Protein AF-A0A6B3HY18-F1 (afdb_monomer_lite)

Radius of gyration: 17.02 Å; chains: 1; bounding box: 39×36×37 Å

Secondary structure (DSSP, 8-state):
-EEEBTBGGGHHHHHTTSGGGT----EEE-SS--HHHHHHHHHGGG--S-TTS------TT------HHHHHHHHHHHT-S-----EE-S--TTS-B--B-TT--B---BPPPSSGGG---SEE--

pLDDT: mean 94.3, std 2.64, range [79.69, 98.0]

Foldseek 3Di:
DDQAEPPLVVPCVVCPCVVVVVDGDDYDYDPDPLDDVGSVVSCPVVDPDDPPDDDDDDDPPDDDPDPPVVQRVVCVVVVDPDDADKDFDPDCQVFWDFDADPVRHTPDTGGRDPDPVSCPGRIGRD

Sequence (126 aa):
VLATSYLAEVFEPHFGDGSSLGLHIEYVTEQEPLGTGGAIRNVAAKLSSGPDEPVLIFNGDILTGLDIRALVTSHNDSGADVSLHLTRVEDPRAFGLVPTDATGRVTAFLEKPQTPEEIVTDQINA

Structure (mmCIF, N/CA/C/O backbone):
data_AF-A0A6B3HY18-F1
#
_entry.id   AF-A0A6B3HY18-F1
#
loop_
_atom_site.group_PDB
_atom_site.id
_atom_site.type_symbol
_atom_site.label_atom_id
_atom_site.label_alt_id
_atom_site.label_comp_id
_atom_site.label_asym_id
_atom_site.label_entity_id
_atom_site.label_seq_id
_atom_site.pdbx_PDB_ins_code
_atom_site.Cartn_x
_atom_site.Cartn_y
_atom_site.Cartn_z
_atom_site.occupancy
_atom_site.B_iso_or_equiv
_atom_site.auth_seq_id
_atom_site.auth_comp_id
_atom_site.auth_asym_id
_atom_site.auth_atom_id
_atom_site.pdbx_PDB_model_num
ATOM 1 N N . VAL A 1 1 ? -7.573 1.402 10.019 1.00 95.44 1 VAL A N 1
ATOM 2 C CA . VAL A 1 1 ? -6.408 1.941 10.759 1.00 95.44 1 VAL A CA 1
ATOM 3 C C . VAL A 1 1 ? -5.673 2.898 9.842 1.00 95.44 1 VAL A C 1
ATOM 5 O O . VAL A 1 1 ? -5.420 2.521 8.705 1.00 95.44 1 VAL A O 1
ATOM 8 N N . LEU A 1 2 ? -5.375 4.111 10.294 1.00 96.12 2 LEU A N 1
ATOM 9 C CA . LEU A 1 2 ? -4.517 5.058 9.591 1.00 96.12 2 LEU A CA 1
ATOM 10 C C . LEU A 1 2 ? -3.124 5.010 10.222 1.00 96.12 2 LEU A C 1
ATOM 12 O O . LEU A 1 2 ? -2.951 5.376 11.384 1.00 96.12 2 LEU A O 1
ATOM 16 N N . ALA A 1 3 ? -2.151 4.518 9.454 1.00 95.81 3 ALA A N 1
ATOM 17 C CA . ALA A 1 3 ? -0.740 4.622 9.799 1.00 95.81 3 ALA A CA 1
ATOM 18 C C . ALA A 1 3 ? -0.268 6.038 9.449 1.00 95.81 3 ALA A C 1
ATOM 20 O O . ALA A 1 3 ? -0.283 6.424 8.281 1.00 95.81 3 ALA A O 1
ATOM 21 N N . THR A 1 4 ? 0.108 6.819 10.454 1.00 94.88 4 THR A N 1
ATOM 22 C CA . THR A 1 4 ? 0.489 8.229 10.305 1.00 94.88 4 THR A CA 1
ATOM 23 C C . THR A 1 4 ? 1.922 8.460 10.773 1.00 94.88 4 THR A C 1
ATOM 25 O O . THR A 1 4 ? 2.486 7.662 11.516 1.00 94.88 4 THR A O 1
ATOM 28 N N . SER A 1 5 ? 2.529 9.553 10.316 1.00 93.19 5 SER A N 1
ATOM 29 C CA . SER A 1 5 ? 3.923 9.903 10.608 1.00 93.19 5 SER A CA 1
ATOM 30 C C . SER A 1 5 ? 4.035 11.429 10.681 1.00 93.19 5 SER A C 1
ATOM 32 O O . SER A 1 5 ? 3.457 12.049 11.574 1.00 93.19 5 SER A O 1
ATOM 34 N N . TYR A 1 6 ? 4.692 12.059 9.709 1.00 91.56 6 TYR A N 1
ATOM 35 C CA . TYR A 1 6 ? 4.741 13.512 9.575 1.00 91.56 6 TYR A CA 1
ATOM 36 C C . TYR A 1 6 ? 3.338 14.147 9.532 1.00 91.56 6 TYR A C 1
ATOM 38 O O . TYR A 1 6 ? 2.482 13.716 8.759 1.00 91.56 6 TYR A O 1
ATOM 46 N N . LEU A 1 7 ? 3.132 15.184 10.354 1.00 93.44 7 LEU A N 1
ATOM 47 C CA . LEU A 1 7 ? 1.865 15.910 10.519 1.00 93.44 7 LEU A CA 1
ATOM 48 C C . LEU A 1 7 ? 0.671 15.023 10.921 1.00 93.44 7 LEU A C 1
ATOM 50 O O . LEU A 1 7 ? -0.469 15.310 10.562 1.00 93.44 7 LEU A O 1
ATOM 54 N N . ALA A 1 8 ? 0.894 13.938 11.668 1.00 93.56 8 ALA A N 1
ATOM 55 C CA . ALA A 1 8 ? -0.185 13.060 12.130 1.00 93.56 8 ALA A CA 1
ATOM 56 C C . ALA A 1 8 ? -1.308 13.806 12.881 1.00 93.56 8 ALA A C 1
ATOM 58 O O . ALA A 1 8 ? -2.474 13.417 12.808 1.00 93.56 8 ALA A O 1
ATOM 59 N N . GLU A 1 9 ? -0.974 14.903 13.562 1.00 93.94 9 GLU A N 1
ATOM 60 C CA . GLU A 1 9 ? -1.896 15.722 14.343 1.00 93.94 9 GLU A CA 1
ATOM 61 C C . GLU A 1 9 ? -3.009 16.381 13.521 1.00 93.94 9 GLU A C 1
ATOM 63 O O . GLU A 1 9 ? -3.970 16.868 14.109 1.00 93.94 9 GLU A O 1
ATOM 68 N N . VAL A 1 10 ? -2.922 16.405 12.184 1.00 95.69 10 VAL A N 1
ATOM 69 C CA . VAL A 1 10 ? -3.985 16.989 11.349 1.00 95.69 10 VAL A CA 1
ATOM 70 C C . VAL A 1 10 ? -5.147 16.030 11.088 1.00 95.69 10 VAL A C 1
ATOM 72 O O . VAL A 1 10 ? -6.240 16.482 10.748 1.00 95.69 10 VAL A O 1
ATOM 75 N N . PHE A 1 11 ? -4.934 14.718 11.232 1.00 95.12 11 PHE A N 1
ATOM 76 C CA . PHE A 1 11 ? -5.910 13.716 10.802 1.00 95.12 11 PHE A CA 1
ATOM 77 C C . PHE A 1 11 ? -7.065 13.564 11.793 1.00 95.12 11 PHE A C 1
ATOM 79 O O . PHE A 1 11 ? -8.222 13.715 11.404 1.00 95.12 11 PHE A O 1
ATOM 86 N N . GLU A 1 12 ? -6.766 13.308 13.067 1.00 95.56 12 GLU A N 1
ATOM 87 C CA . GLU A 1 12 ? -7.792 13.085 14.094 1.00 95.56 12 GLU A CA 1
ATOM 88 C C . GLU A 1 12 ? -8.731 14.295 14.277 1.00 95.56 12 GLU A C 1
ATOM 90 O O . GLU A 1 12 ? -9.944 14.088 14.308 1.00 95.56 12 GLU A O 1
ATOM 95 N N . PRO A 1 13 ? -8.264 15.563 14.281 1.00 96.56 13 PRO A N 1
ATOM 96 C CA . PRO A 1 13 ? -9.167 16.715 14.327 1.00 96.56 13 PRO A CA 1
ATOM 97 C C . PRO A 1 13 ? -10.102 16.836 13.118 1.00 96.56 13 PRO A C 1
ATOM 99 O O . PRO A 1 13 ? -11.174 17.427 13.236 1.00 96.56 13 PRO A O 1
ATOM 102 N N . HIS A 1 14 ? -9.698 16.323 11.951 1.00 96.06 14 HIS A N 1
ATOM 103 C CA . HIS A 1 14 ? -10.495 16.405 10.729 1.00 96.06 14 HIS A CA 1
ATOM 104 C C . HIS A 1 14 ? -11.496 15.250 10.606 1.00 96.06 14 HIS A C 1
ATOM 106 O O . HIS A 1 14 ? -12.654 15.475 10.256 1.00 96.06 14 HIS A O 1
ATOM 112 N N . PHE A 1 15 ? -11.063 14.022 10.895 1.00 96.94 15 PHE A N 1
ATOM 113 C CA . PHE A 1 15 ? -11.859 12.812 10.680 1.00 96.94 15 PHE A CA 1
ATOM 114 C C . PHE A 1 15 ? -12.514 12.261 11.957 1.00 96.94 15 PHE A C 1
ATOM 116 O O . PHE A 1 15 ? -13.434 11.448 11.859 1.00 96.94 15 PHE A O 1
ATOM 123 N N . GLY A 1 16 ? -12.091 12.698 13.148 1.00 97.06 16 GLY A N 1
ATOM 124 C CA . GLY A 1 16 ? -12.552 12.147 14.424 1.00 97.06 16 GLY A CA 1
ATOM 125 C C . GLY A 1 16 ? -12.299 10.641 14.504 1.00 97.06 16 GLY A C 1
ATOM 126 O O . GLY A 1 16 ? -11.297 10.150 14.005 1.00 97.06 16 GLY A O 1
ATOM 127 N N . ASP A 1 17 ? -13.236 9.879 15.052 1.00 96.62 17 ASP A N 1
ATOM 128 C CA . ASP A 1 17 ? -13.211 8.408 15.014 1.00 96.62 17 ASP A CA 1
ATOM 129 C C . ASP A 1 17 ? -13.714 7.817 13.677 1.00 96.62 17 ASP A C 1
ATOM 131 O O . ASP A 1 17 ? -13.825 6.600 13.531 1.00 96.62 17 ASP A O 1
ATOM 135 N N . GLY A 1 18 ? -14.031 8.659 12.686 1.00 97.75 18 GLY A N 1
ATOM 136 C CA . GLY A 1 18 ? -14.597 8.259 11.398 1.00 97.75 18 GLY A CA 1
ATOM 137 C C . GLY A 1 18 ? -16.102 7.984 11.405 1.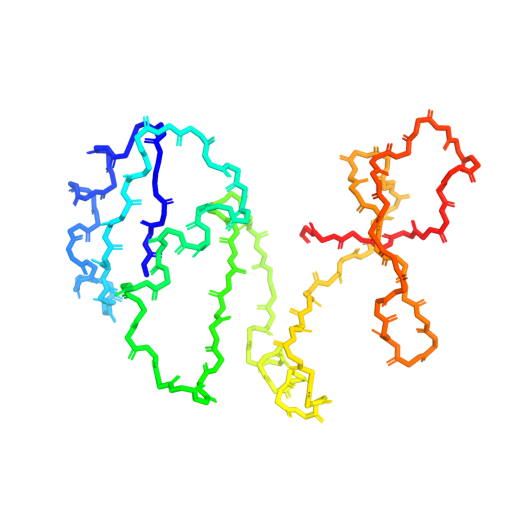00 97.75 18 GLY A C 1
ATOM 138 O O . GLY A 1 18 ? -16.667 7.723 10.340 1.00 97.75 18 GLY A O 1
ATOM 139 N N . SER A 1 19 ? -16.785 8.087 12.550 1.00 97.56 19 SER A N 1
ATOM 140 C CA . SER A 1 19 ? -18.217 7.772 12.666 1.00 97.56 19 SER A CA 1
ATOM 141 C C . SER A 1 19 ? -19.102 8.636 11.760 1.00 97.56 19 SER A C 1
ATOM 143 O O . SER A 1 19 ? -20.095 8.149 11.217 1.00 97.56 19 SER A O 1
ATOM 145 N N . SER A 1 20 ? -18.710 9.889 11.506 1.00 97.06 20 SER A N 1
ATOM 146 C CA . SER A 1 20 ? -19.386 10.795 10.564 1.00 97.06 20 SER A CA 1
ATOM 147 C C . SER A 1 20 ? -19.364 10.300 9.110 1.00 97.06 20 SER A C 1
ATOM 149 O O . SER A 1 20 ? -20.225 10.683 8.319 1.00 97.06 20 SER A O 1
ATOM 151 N N . LEU A 1 21 ? -18.411 9.428 8.768 1.00 96.69 21 LEU A N 1
ATOM 152 C CA . LEU A 1 21 ? -18.253 8.785 7.463 1.00 96.69 21 LEU A CA 1
ATOM 153 C C . LEU A 1 21 ? -18.810 7.351 7.444 1.00 96.69 21 LEU A C 1
ATOM 155 O O . LEU A 1 21 ? -18.680 6.657 6.438 1.00 96.69 21 LEU A O 1
ATOM 159 N N . GLY A 1 22 ? -19.408 6.887 8.547 1.00 97.25 22 GLY A N 1
ATOM 160 C CA . GLY A 1 22 ? -19.809 5.489 8.712 1.00 97.25 22 GLY A CA 1
ATOM 161 C C . GLY A 1 22 ? -18.620 4.530 8.848 1.00 97.25 22 GLY A C 1
ATOM 162 O O . GLY A 1 22 ? -18.744 3.358 8.500 1.00 97.25 22 GLY A O 1
ATOM 163 N N . LEU A 1 23 ? -17.472 5.026 9.318 1.00 95.94 23 LEU A N 1
ATOM 164 C CA . LEU A 1 23 ? -16.237 4.266 9.505 1.00 95.94 23 LEU A CA 1
ATOM 165 C C . LEU A 1 23 ? -15.876 4.148 10.992 1.00 95.94 23 LEU A C 1
ATOM 167 O O . LEU A 1 23 ? -16.407 4.867 11.834 1.00 95.94 23 LEU A O 1
ATOM 171 N N . HIS A 1 24 ? -14.927 3.257 11.285 1.00 95.56 24 HIS A N 1
ATOM 172 C CA . HIS A 1 24 ? -14.178 3.221 12.544 1.00 95.56 24 HIS A CA 1
ATOM 173 C C . HIS A 1 24 ? -12.694 3.420 12.232 1.00 95.56 24 HIS A C 1
ATOM 175 O O . HIS A 1 24 ? -12.085 2.595 11.539 1.00 95.56 24 HIS A O 1
ATOM 181 N N . ILE A 1 25 ? -12.115 4.522 12.700 1.00 96.38 25 ILE A N 1
ATOM 182 C CA . ILE A 1 25 ? -10.731 4.906 12.420 1.00 96.38 25 ILE A CA 1
ATOM 183 C C . ILE A 1 25 ? -9.898 4.810 13.698 1.00 96.38 25 ILE A C 1
ATOM 185 O O . ILE A 1 25 ? -10.079 5.562 14.646 1.00 96.38 25 ILE A O 1
ATOM 189 N N . GLU A 1 26 ? -8.922 3.906 13.671 1.00 96.19 26 GLU A N 1
ATOM 190 C CA . GLU A 1 26 ? -7.817 3.857 14.632 1.00 96.19 26 GLU A CA 1
ATOM 191 C C . GLU A 1 26 ? -6.609 4.593 14.049 1.00 96.19 26 GLU A C 1
ATOM 193 O O . GLU A 1 26 ? -6.212 4.290 12.919 1.00 96.19 26 GLU A O 1
ATOM 198 N N . TYR A 1 27 ? -5.999 5.498 14.813 1.00 95.69 27 TYR A N 1
ATOM 199 C CA . TYR A 1 27 ? -4.770 6.199 14.430 1.00 95.69 27 TYR A CA 1
ATOM 200 C C . TYR A 1 27 ? -3.557 5.539 15.076 1.00 95.69 27 TYR A C 1
ATOM 202 O O . TYR A 1 27 ? -3.547 5.260 16.276 1.00 95.69 27 TYR A O 1
ATOM 210 N N . VAL A 1 28 ? -2.514 5.300 14.287 1.00 95.88 28 VAL A N 1
ATOM 211 C CA . VAL A 1 28 ? -1.246 4.752 14.772 1.00 95.88 28 VAL A CA 1
ATOM 212 C C . VAL A 1 28 ? -0.113 5.581 14.194 1.00 95.88 28 VAL A C 1
ATOM 214 O O . VAL A 1 28 ? 0.233 5.442 13.022 1.00 95.88 28 VAL A O 1
ATOM 217 N N . THR A 1 29 ? 0.476 6.427 15.037 1.00 94.81 29 THR A N 1
ATOM 218 C CA . THR A 1 29 ? 1.579 7.306 14.640 1.00 94.81 29 THR A CA 1
ATOM 219 C C . THR A 1 29 ? 2.925 6.648 14.919 1.00 94.81 29 THR A C 1
ATOM 221 O O . THR A 1 29 ? 3.261 6.379 16.078 1.00 94.81 29 THR A O 1
ATOM 224 N N . GLU A 1 30 ? 3.716 6.404 13.875 1.00 92.75 30 GLU A N 1
ATOM 225 C CA . GLU A 1 30 ? 5.117 6.006 14.040 1.00 92.75 30 GLU A CA 1
ATOM 226 C C . GLU A 1 30 ? 5.947 7.177 14.597 1.00 92.75 30 GLU A C 1
ATOM 228 O O . GLU A 1 30 ? 5.739 8.332 14.235 1.00 92.75 30 GLU A O 1
ATOM 233 N N . GLN A 1 31 ? 6.865 6.888 15.524 1.00 88.69 31 GLN A N 1
ATOM 234 C CA . GLN A 1 31 ? 7.729 7.911 16.140 1.00 88.69 31 GLN A CA 1
ATOM 235 C C . GLN A 1 31 ? 9.013 8.158 15.339 1.00 88.69 31 GLN A C 1
ATOM 237 O O . GLN A 1 31 ? 9.648 9.201 15.467 1.00 88.69 31 GLN A O 1
ATOM 242 N N . GLU A 1 32 ? 9.389 7.188 14.514 1.00 92.00 32 GLU A N 1
ATOM 243 C CA . GLU A 1 32 ? 10.515 7.232 13.595 1.00 92.00 32 GLU A CA 1
ATOM 244 C C . GLU A 1 32 ? 10.086 6.600 12.263 1.00 92.00 32 GLU A C 1
ATOM 246 O O . GLU A 1 32 ? 9.142 5.809 12.265 1.00 92.00 32 GLU A O 1
ATOM 251 N N . PRO A 1 33 ? 10.737 6.918 11.131 1.00 91.38 33 PRO A N 1
ATOM 252 C CA . PRO A 1 33 ? 10.355 6.356 9.840 1.00 91.38 33 PRO A CA 1
ATOM 253 C C . PRO A 1 33 ? 10.648 4.850 9.784 1.00 91.38 33 PRO A C 1
ATOM 255 O O . PRO A 1 33 ? 11.804 4.443 9.651 1.00 91.38 33 PRO A O 1
ATOM 258 N N . LEU A 1 34 ? 9.611 4.011 9.846 1.00 93.00 34 LEU A N 1
ATOM 259 C CA . LEU A 1 34 ? 9.754 2.547 9.820 1.00 93.00 34 LEU A CA 1
ATOM 260 C C . LEU A 1 34 ? 9.784 1.972 8.392 1.00 93.00 34 LEU A C 1
ATOM 262 O O . LEU A 1 34 ? 9.976 0.768 8.198 1.00 93.00 34 LEU A O 1
ATOM 266 N N . GLY A 1 35 ? 9.567 2.823 7.385 1.00 90.81 35 GLY A N 1
ATOM 267 C CA . GLY A 1 35 ? 9.338 2.415 5.999 1.00 90.81 35 GLY A CA 1
ATOM 268 C C . GLY A 1 35 ? 7.999 1.690 5.816 1.00 90.81 35 GLY A C 1
ATOM 269 O O . GLY A 1 35 ? 7.297 1.382 6.777 1.00 90.81 35 GLY A O 1
ATOM 270 N N . THR A 1 36 ? 7.629 1.382 4.569 1.00 90.38 36 THR A N 1
ATOM 271 C CA . THR A 1 36 ? 6.297 0.837 4.241 1.00 90.38 36 THR A CA 1
ATOM 272 C C . THR A 1 36 ? 5.989 -0.463 4.988 1.00 90.38 36 THR A C 1
ATOM 274 O O . THR A 1 36 ? 4.952 -0.581 5.636 1.00 90.38 36 THR A O 1
ATOM 277 N N . GLY A 1 37 ? 6.911 -1.431 4.960 1.00 92.38 37 GLY A N 1
ATOM 278 C CA . GLY A 1 37 ? 6.723 -2.710 5.653 1.00 92.38 37 GLY A CA 1
ATOM 279 C C . GLY A 1 37 ? 6.671 -2.566 7.178 1.00 92.38 37 GLY A C 1
ATOM 280 O O . GLY A 1 37 ? 5.881 -3.243 7.839 1.00 92.38 37 GLY A O 1
ATOM 281 N N . GLY A 1 38 ? 7.476 -1.663 7.743 1.00 94.75 38 GLY A N 1
ATOM 282 C CA . GLY A 1 38 ? 7.489 -1.397 9.177 1.00 94.75 38 GLY A CA 1
ATOM 283 C C . GLY A 1 38 ? 6.214 -0.704 9.656 1.00 94.75 38 GLY A C 1
ATOM 284 O O . GLY A 1 38 ? 5.646 -1.125 10.663 1.00 94.75 38 GLY A O 1
ATOM 285 N N . ALA A 1 39 ? 5.694 0.263 8.896 1.00 94.06 39 ALA A N 1
ATOM 286 C CA . ALA A 1 39 ? 4.415 0.913 9.173 1.00 94.06 39 ALA A CA 1
ATOM 287 C C . ALA A 1 39 ? 3.249 -0.092 9.158 1.00 94.06 39 ALA A C 1
ATOM 289 O O . ALA A 1 39 ? 2.439 -0.113 10.086 1.00 94.06 39 ALA A O 1
ATOM 290 N N . ILE A 1 40 ? 3.211 -0.997 8.169 1.00 94.12 40 ILE A N 1
ATOM 291 C CA . ILE A 1 40 ? 2.221 -2.089 8.104 1.00 94.12 40 ILE A CA 1
ATOM 292 C C . ILE A 1 40 ? 2.327 -2.993 9.339 1.00 94.12 40 ILE A C 1
ATOM 294 O O . ILE A 1 40 ? 1.322 -3.326 9.970 1.00 94.12 40 ILE A O 1
ATOM 298 N N . ARG A 1 41 ? 3.545 -3.376 9.736 1.00 93.94 41 ARG A N 1
ATOM 299 C CA . ARG A 1 41 ? 3.749 -4.204 10.930 1.00 93.94 41 ARG A CA 1
ATOM 300 C C . ARG A 1 41 ? 3.326 -3.484 12.213 1.00 93.94 41 ARG A C 1
ATOM 302 O O . ARG A 1 41 ? 2.770 -4.128 13.101 1.00 93.94 41 ARG A O 1
ATOM 309 N N . ASN A 1 42 ? 3.571 -2.180 12.306 1.00 94.75 42 ASN A N 1
ATOM 310 C CA . ASN A 1 42 ? 3.238 -1.357 13.466 1.00 94.75 42 ASN A CA 1
ATOM 311 C C . ASN A 1 42 ? 1.721 -1.304 13.718 1.00 94.75 42 ASN A C 1
ATOM 313 O O . ASN A 1 42 ? 1.278 -1.339 14.864 1.00 94.75 42 ASN A O 1
ATOM 317 N N . VAL A 1 43 ? 0.911 -1.299 12.652 1.00 94.88 43 VAL A N 1
ATOM 318 C CA . VAL A 1 43 ? -0.556 -1.280 12.769 1.00 94.88 43 VAL A CA 1
ATOM 319 C C . VAL A 1 43 ? -1.193 -2.650 12.979 1.00 94.88 43 VAL A C 1
ATOM 321 O O . VAL A 1 43 ? -2.367 -2.713 13.335 1.00 94.88 43 VAL A O 1
ATOM 324 N N . ALA A 1 44 ? -0.452 -3.747 12.794 1.00 92.88 44 ALA A N 1
ATOM 325 C CA . ALA A 1 44 ? -1.014 -5.099 12.778 1.00 92.88 44 ALA A CA 1
ATOM 326 C C . ALA A 1 44 ? -1.812 -5.445 14.050 1.00 92.88 44 ALA A C 1
ATOM 328 O O . ALA A 1 44 ? -2.877 -6.046 13.969 1.00 92.88 44 ALA A O 1
ATOM 329 N N . ALA A 1 45 ? -1.348 -5.002 15.225 1.00 91.06 45 ALA A N 1
ATOM 330 C CA . ALA A 1 45 ? -2.026 -5.242 16.505 1.00 91.06 45 ALA A CA 1
ATOM 331 C C . ALA A 1 45 ? -3.321 -4.424 16.703 1.00 91.06 45 ALA A C 1
ATOM 333 O O . ALA A 1 45 ? -4.010 -4.601 17.706 1.00 91.06 45 ALA A O 1
ATOM 334 N N . LYS A 1 46 ? -3.626 -3.498 15.788 1.00 94.38 46 LYS A N 1
ATOM 335 C CA . LYS A 1 46 ? -4.830 -2.653 15.790 1.00 94.38 46 LYS A CA 1
ATOM 336 C C . LYS A 1 46 ? -5.859 -3.079 14.746 1.00 94.38 46 LYS A C 1
ATOM 338 O O . LYS A 1 46 ? -6.915 -2.461 14.654 1.00 94.38 46 LYS A O 1
ATOM 343 N N . LEU A 1 47 ? -5.554 -4.098 13.944 1.00 93.06 47 LEU A N 1
ATOM 344 C CA . LEU A 1 47 ? -6.512 -4.655 12.999 1.00 93.06 47 LEU A CA 1
ATOM 345 C C . LEU A 1 47 ? -7.617 -5.387 13.767 1.00 93.06 47 LEU A C 1
ATOM 347 O O . LEU A 1 47 ? -7.349 -6.121 14.716 1.00 93.06 47 LEU A O 1
ATOM 351 N N . SER A 1 48 ? -8.860 -5.163 13.351 1.00 91.81 48 SER A N 1
ATOM 352 C CA . SER A 1 48 ? -10.057 -5.790 13.921 1.00 91.81 48 SER A CA 1
ATOM 353 C C . SER A 1 48 ? -10.618 -6.920 13.053 1.00 91.81 48 SER A C 1
ATOM 355 O O . SER A 1 48 ? -11.639 -7.503 13.413 1.00 91.81 48 SER A O 1
ATOM 357 N N . SER A 1 49 ? -9.976 -7.210 11.918 1.00 91.06 49 SER A N 1
ATOM 358 C CA . SER A 1 49 ? -10.364 -8.284 11.006 1.00 91.06 49 SER A CA 1
ATOM 359 C C . SER A 1 49 ? -10.173 -9.659 11.649 1.00 91.06 49 SER A C 1
ATOM 361 O O . SER A 1 49 ? -9.269 -9.866 12.465 1.00 91.06 49 SER A O 1
ATOM 363 N N . GLY A 1 50 ? -11.015 -10.614 11.261 1.00 90.62 50 GLY A N 1
ATOM 364 C CA . GLY A 1 50 ? -10.846 -12.023 11.607 1.00 90.62 50 GLY A CA 1
ATOM 365 C C . GLY A 1 50 ? -9.539 -12.614 11.050 1.00 90.62 50 GLY A C 1
ATOM 366 O O . GLY A 1 50 ? -8.947 -12.048 10.132 1.00 90.62 50 GLY A O 1
ATOM 367 N N . PRO A 1 51 ? -9.079 -13.765 11.577 1.00 85.62 51 PRO A N 1
ATOM 368 C CA . PRO A 1 51 ? -7.819 -14.390 11.157 1.00 85.62 51 PRO A CA 1
ATOM 369 C C . PRO A 1 51 ? -7.793 -14.793 9.675 1.00 85.62 51 PRO A C 1
ATOM 371 O O . PRO A 1 51 ? -6.724 -14.791 9.074 1.00 85.62 51 PRO A O 1
ATOM 374 N N . ASP A 1 52 ? -8.959 -15.098 9.102 1.00 87.06 52 ASP A N 1
ATOM 375 C CA . ASP A 1 52 ? -9.123 -15.509 7.703 1.00 87.06 52 ASP A CA 1
ATOM 376 C C . ASP A 1 52 ? -9.722 -14.390 6.827 1.00 87.06 52 ASP A C 1
ATOM 378 O O . ASP A 1 52 ? -10.101 -14.622 5.679 1.00 87.06 52 ASP A O 1
ATOM 382 N N . GLU A 1 53 ? -9.871 -13.175 7.366 1.00 91.94 53 GLU A N 1
ATOM 383 C CA . GLU A 1 53 ? -10.419 -12.044 6.619 1.00 91.94 53 GLU A CA 1
ATOM 384 C C . GLU A 1 53 ? -9.299 -11.263 5.915 1.00 91.94 53 GLU A C 1
ATOM 386 O O . GLU A 1 53 ? -8.286 -10.933 6.540 1.00 91.94 53 GLU A O 1
ATOM 391 N N . PRO A 1 54 ? -9.470 -10.914 4.627 1.00 93.69 54 PRO A N 1
ATOM 392 C CA . PRO A 1 54 ? -8.452 -10.183 3.893 1.00 93.69 54 PRO A CA 1
ATOM 393 C C . PRO A 1 54 ? -8.299 -8.761 4.437 1.00 93.69 54 PRO A C 1
ATOM 395 O O . PRO A 1 54 ? -9.277 -8.057 4.699 1.00 93.69 54 PRO A O 1
ATOM 398 N N . VAL A 1 55 ? -7.051 -8.307 4.532 1.00 95.56 55 VAL A N 1
ATOM 399 C CA . VAL A 1 55 ? -6.706 -6.933 4.905 1.00 95.56 55 VAL A CA 1
ATOM 400 C C . VAL A 1 55 ? -6.253 -6.188 3.658 1.00 95.56 55 VAL A C 1
ATOM 402 O O . VAL A 1 55 ? -5.298 -6.584 2.994 1.00 95.56 55 VAL A O 1
ATOM 405 N N . LEU A 1 56 ? -6.932 -5.085 3.350 1.00 95.00 56 LEU A N 1
ATOM 406 C CA . LEU A 1 56 ? -6.548 -4.195 2.259 1.00 95.00 56 LEU A CA 1
ATOM 407 C C . LEU A 1 56 ? -5.568 -3.137 2.762 1.00 95.00 56 LEU A C 1
ATOM 409 O O . LEU A 1 56 ? -5.798 -2.501 3.791 1.00 95.00 56 LEU A O 1
ATOM 413 N N . ILE A 1 57 ? -4.493 -2.939 2.005 1.00 94.75 57 ILE A N 1
ATOM 414 C CA . ILE A 1 57 ? -3.441 -1.968 2.297 1.00 94.75 57 ILE A CA 1
ATOM 415 C C . ILE A 1 57 ? -3.257 -1.096 1.060 1.00 94.75 57 ILE A C 1
ATOM 417 O O . ILE A 1 57 ? -3.087 -1.607 -0.045 1.00 94.75 57 ILE A O 1
ATOM 421 N N . PHE A 1 58 ? -3.283 0.216 1.253 1.00 92.38 58 PHE A N 1
ATOM 422 C CA . PHE A 1 58 ? -3.048 1.208 0.212 1.00 92.38 58 PHE A CA 1
ATOM 423 C C . PHE A 1 58 ? -2.327 2.412 0.814 1.00 92.38 58 PHE A C 1
ATOM 425 O O . PHE A 1 58 ? -2.476 2.708 2.002 1.00 92.38 58 PHE A O 1
ATOM 432 N N . ASN A 1 59 ? -1.542 3.103 -0.009 1.00 92.00 59 ASN A N 1
ATOM 433 C CA . ASN A 1 59 ? -0.938 4.367 0.395 1.00 92.00 59 ASN A CA 1
ATOM 434 C C . ASN A 1 59 ? -1.998 5.480 0.357 1.00 92.00 59 ASN A C 1
ATOM 436 O O . ASN A 1 59 ? -2.918 5.451 -0.462 1.00 92.00 59 ASN A O 1
ATOM 440 N N . GLY A 1 60 ? -1.870 6.468 1.246 1.00 91.75 60 GLY A N 1
ATOM 441 C CA . GLY A 1 60 ? -2.832 7.572 1.364 1.00 91.75 60 GLY A CA 1
ATOM 442 C C . GLY A 1 60 ? -2.762 8.613 0.240 1.00 91.75 60 GLY A C 1
ATOM 443 O O . GLY A 1 60 ? -3.614 9.493 0.176 1.00 91.75 60 GLY A O 1
ATOM 444 N N . ASP A 1 61 ? -1.759 8.529 -0.630 1.00 90.88 61 ASP A N 1
ATOM 445 C CA . ASP A 1 61 ? -1.508 9.429 -1.760 1.00 90.88 61 ASP A CA 1
ATOM 446 C C . ASP A 1 61 ? -1.941 8.845 -3.117 1.00 90.88 61 ASP A C 1
ATOM 448 O O . ASP A 1 61 ? -1.759 9.485 -4.153 1.00 90.88 61 ASP A O 1
ATOM 452 N N . ILE A 1 62 ? -2.554 7.658 -3.123 1.00 89.69 62 ILE A N 1
ATOM 453 C CA . ILE A 1 62 ? -3.021 6.993 -4.341 1.00 89.69 62 ILE A CA 1
ATOM 454 C C . ILE A 1 62 ? -4.499 7.294 -4.577 1.00 89.69 62 ILE A C 1
ATOM 456 O O . ILE A 1 62 ? -5.367 6.944 -3.777 1.00 89.69 62 ILE A O 1
ATOM 460 N N . LEU A 1 63 ? -4.792 7.897 -5.730 1.00 91.06 63 LEU A N 1
ATOM 461 C CA . LEU A 1 63 ? -6.147 8.032 -6.255 1.00 91.06 63 LEU A CA 1
ATOM 462 C C . LEU A 1 63 ? -6.349 7.012 -7.376 1.00 91.06 63 LEU A C 1
ATOM 464 O O . LEU A 1 63 ? -5.720 7.112 -8.427 1.00 91.06 63 LEU A O 1
ATOM 468 N N . THR A 1 64 ? -7.244 6.048 -7.168 1.00 88.62 64 THR A N 1
ATOM 469 C CA . THR A 1 64 ? -7.444 4.931 -8.100 1.00 88.62 64 THR A CA 1
ATOM 470 C C . THR A 1 64 ? -8.922 4.640 -8.360 1.00 88.62 64 THR A C 1
ATOM 472 O O . THR A 1 64 ? -9.774 4.832 -7.495 1.00 88.62 64 THR A O 1
ATOM 475 N N . GLY A 1 65 ? -9.215 4.161 -9.574 1.00 90.62 65 GLY A N 1
ATOM 476 C CA . GLY A 1 65 ? -10.510 3.598 -9.970 1.00 90.62 6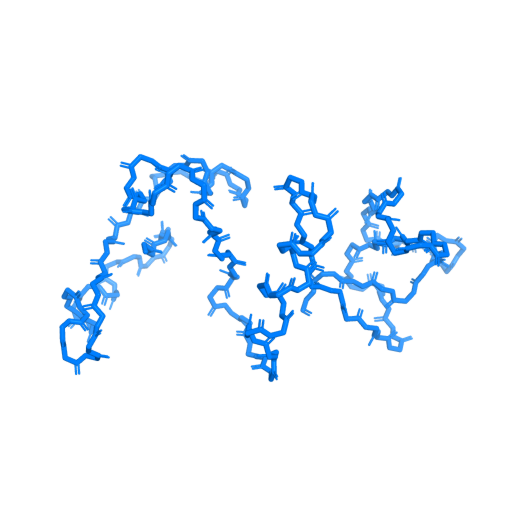5 GLY A CA 1
ATOM 477 C C . GLY A 1 65 ? -10.607 2.084 -9.757 1.00 90.62 65 GLY A C 1
ATOM 478 O O . GLY A 1 65 ? -11.478 1.447 -10.347 1.00 90.62 65 GLY A O 1
ATOM 479 N N . LEU A 1 66 ? -9.688 1.504 -8.978 1.00 91.31 66 LEU A N 1
ATOM 480 C CA . LEU A 1 66 ? -9.632 0.081 -8.660 1.00 91.31 66 LEU A CA 1
ATOM 481 C C . LEU A 1 66 ? -10.984 -0.450 -8.167 1.00 91.31 66 LEU A C 1
ATOM 483 O O . LEU A 1 66 ? -11.540 0.026 -7.176 1.00 91.31 66 LEU A O 1
ATOM 487 N N . ASP A 1 67 ? -11.463 -1.513 -8.811 1.00 94.50 67 ASP A N 1
ATOM 488 C CA . ASP A 1 67 ? -12.553 -2.319 -8.274 1.00 94.50 67 ASP A CA 1
ATOM 489 C C . ASP A 1 67 ? -12.027 -3.183 -7.118 1.00 94.50 67 ASP A C 1
ATOM 491 O O . ASP A 1 67 ? -11.493 -4.281 -7.301 1.00 94.50 67 ASP A O 1
ATOM 495 N N . ILE A 1 68 ? -12.185 -2.661 -5.902 1.00 94.25 68 ILE A N 1
ATOM 496 C CA . ILE A 1 68 ? -11.778 -3.334 -4.665 1.00 94.25 68 ILE A CA 1
ATOM 497 C C . ILE A 1 68 ? -12.481 -4.689 -4.514 1.00 94.25 68 ILE A C 1
ATOM 499 O O . ILE A 1 68 ? -11.878 -5.642 -4.023 1.00 94.25 68 ILE A O 1
ATOM 503 N N . ARG A 1 69 ? -13.741 -4.811 -4.952 1.00 95.81 69 ARG A N 1
ATOM 504 C CA . ARG A 1 69 ? -14.484 -6.070 -4.840 1.00 95.81 69 ARG A CA 1
ATOM 505 C C . ARG A 1 69 ? -13.865 -7.127 -5.743 1.00 95.81 69 ARG A C 1
ATOM 507 O O . ARG A 1 69 ? -13.647 -8.243 -5.283 1.00 95.81 69 ARG A O 1
ATOM 514 N N . ALA A 1 70 ? -13.544 -6.768 -6.984 1.00 96.06 70 ALA A N 1
ATOM 515 C CA . ALA A 1 70 ? -12.871 -7.669 -7.913 1.00 96.06 70 ALA A CA 1
ATOM 516 C C . ALA A 1 70 ? -11.485 -8.096 -7.403 1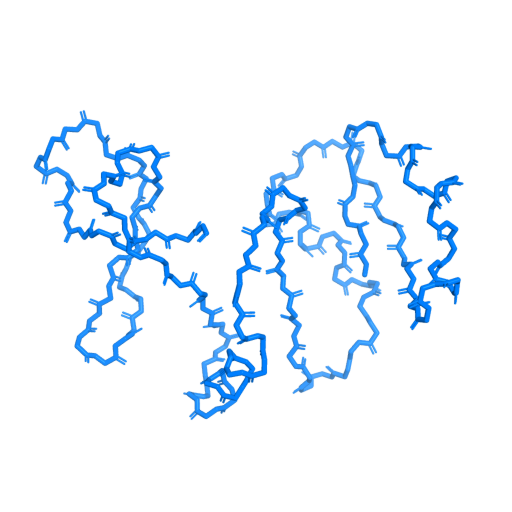.00 96.06 70 ALA A C 1
ATOM 518 O O . ALA A 1 70 ? -11.141 -9.273 -7.508 1.00 96.06 70 ALA A O 1
ATOM 519 N N . LEU A 1 71 ? -10.717 -7.180 -6.795 1.00 95.31 71 LEU A N 1
ATOM 520 C CA . LEU A 1 71 ? -9.425 -7.511 -6.185 1.00 95.31 71 LEU A CA 1
ATOM 521 C C . LEU A 1 71 ? -9.577 -8.533 -5.051 1.00 95.31 71 LEU A C 1
ATOM 523 O O . LEU A 1 71 ? -8.855 -9.527 -5.027 1.00 95.31 71 LEU A O 1
ATOM 527 N N . VAL A 1 72 ? -10.532 -8.321 -4.140 1.00 95.94 72 VAL A N 1
ATOM 528 C CA . VAL A 1 72 ? -10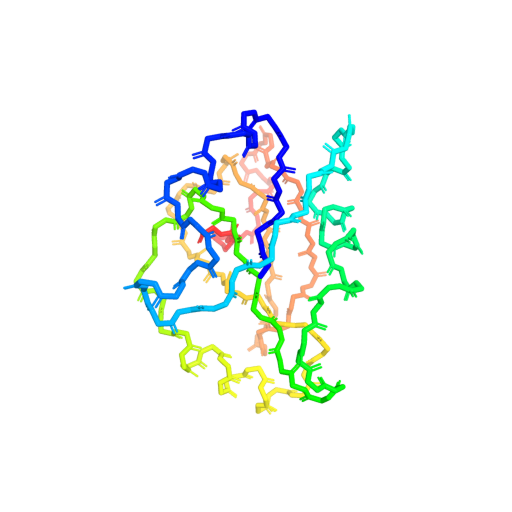.794 -9.247 -3.027 1.00 95.94 72 VAL A CA 1
ATOM 529 C C . VAL A 1 72 ? -11.262 -10.611 -3.539 1.00 95.94 72 VAL A C 1
ATOM 531 O O . VAL A 1 72 ? -10.793 -11.636 -3.050 1.00 95.94 72 VAL A O 1
ATOM 534 N N . THR A 1 73 ? -12.138 -10.652 -4.548 1.00 96.19 73 THR A N 1
ATOM 535 C CA . THR A 1 73 ? -12.548 -11.915 -5.183 1.00 96.19 73 THR A CA 1
ATOM 536 C C . THR A 1 73 ? -11.351 -12.640 -5.792 1.00 96.19 73 THR A C 1
ATOM 538 O O . THR A 1 73 ? -11.142 -13.811 -5.494 1.00 96.19 73 THR A O 1
ATOM 541 N N . SER A 1 74 ? -10.512 -11.941 -6.562 1.00 94.94 74 SER A N 1
ATOM 542 C CA . SER A 1 74 ? -9.311 -12.534 -7.158 1.00 94.94 74 SER A CA 1
ATOM 543 C C . SER A 1 74 ? -8.325 -13.050 -6.108 1.00 94.94 74 SER A C 1
ATOM 545 O O . SER A 1 74 ? -7.701 -14.085 -6.329 1.00 94.94 74 SER A O 1
ATOM 547 N N . HIS A 1 75 ? -8.164 -12.340 -4.989 1.00 96.19 75 HIS A N 1
ATOM 548 C CA . HIS A 1 75 ? -7.319 -12.778 -3.882 1.00 96.19 75 HIS A CA 1
ATOM 549 C C . HIS A 1 75 ? -7.832 -14.099 -3.298 1.00 96.19 75 HIS A C 1
ATOM 551 O O . HIS A 1 75 ? -7.092 -15.085 -3.280 1.00 96.19 75 HIS A O 1
ATOM 557 N N . ASN A 1 76 ? -9.116 -14.147 -2.935 1.00 95.00 76 ASN A N 1
ATOM 558 C CA . ASN A 1 76 ? -9.746 -15.337 -2.363 1.00 95.00 76 ASN A CA 1
ATOM 559 C C . ASN A 1 76 ? -9.684 -16.544 -3.314 1.00 95.00 76 ASN A C 1
ATOM 561 O O . ASN A 1 76 ? -9.342 -17.643 -2.883 1.00 95.00 76 ASN A O 1
ATOM 565 N N . ASP A 1 77 ? -9.960 -16.340 -4.605 1.00 95.25 77 ASP A N 1
ATOM 566 C CA . ASP A 1 77 ? -9.952 -17.412 -5.609 1.00 95.25 77 ASP A CA 1
ATOM 567 C C . ASP A 1 77 ? -8.539 -17.951 -5.882 1.00 95.25 77 ASP A C 1
ATOM 569 O O . ASP A 1 77 ? -8.370 -19.121 -6.226 1.00 95.25 77 ASP A O 1
ATOM 573 N N . SER A 1 78 ? -7.512 -17.109 -5.729 1.00 94.19 78 SER A N 1
ATOM 574 C CA . SER A 1 78 ? -6.119 -17.502 -5.968 1.00 94.19 78 SER A CA 1
ATOM 575 C C . SER A 1 78 ? -5.526 -18.373 -4.858 1.00 94.19 78 SER A C 1
ATOM 577 O O . SER A 1 78 ? -4.562 -19.099 -5.109 1.00 94.19 78 SER A O 1
ATOM 579 N N . GLY A 1 79 ? -6.056 -18.279 -3.632 1.00 92.19 79 GLY A N 1
ATOM 580 C CA . GLY A 1 79 ? -5.453 -18.888 -2.444 1.00 92.19 79 GLY A CA 1
ATOM 581 C C . GLY A 1 79 ? -4.052 -18.354 -2.113 1.00 92.19 79 GLY A C 1
ATOM 582 O O . GLY A 1 79 ? -3.277 -19.049 -1.459 1.00 92.19 79 GLY A O 1
ATOM 583 N N . ALA A 1 80 ? -3.690 -17.168 -2.612 1.00 94.44 80 ALA A N 1
ATOM 584 C CA . ALA A 1 80 ? -2.392 -16.554 -2.360 1.00 94.44 80 ALA A CA 1
ATOM 585 C C . ALA A 1 80 ? -2.329 -15.927 -0.961 1.00 94.44 80 ALA A C 1
ATOM 587 O O . ALA A 1 80 ? -3.279 -15.281 -0.533 1.00 94.44 80 ALA A O 1
ATOM 588 N N . ASP A 1 81 ? -1.171 -16.012 -0.301 1.00 93.56 81 ASP A N 1
ATOM 589 C CA . ASP A 1 81 ? -0.946 -15.332 0.985 1.00 93.56 81 ASP A CA 1
ATOM 590 C C . ASP A 1 81 ? -1.030 -13.800 0.849 1.00 93.56 81 ASP A C 1
ATOM 592 O O . ASP A 1 81 ? -1.435 -13.096 1.772 1.00 93.56 81 ASP A O 1
ATOM 596 N N . VAL A 1 82 ? -0.625 -13.271 -0.313 1.00 94.75 82 VAL A N 1
ATOM 597 C CA . VAL A 1 82 ? -0.640 -11.842 -0.645 1.00 94.75 82 VAL A CA 1
ATOM 598 C C . VAL A 1 82 ? -0.967 -11.673 -2.125 1.00 94.75 82 VAL A C 1
ATOM 600 O O . VAL A 1 82 ? -0.388 -12.345 -2.980 1.00 94.75 82 VAL A O 1
ATOM 603 N N . SER A 1 83 ? -1.850 -10.726 -2.436 1.00 96.00 83 SER A N 1
ATOM 604 C CA . SER A 1 83 ? -2.143 -10.296 -3.805 1.00 96.00 83 SER A CA 1
ATOM 605 C C . SER A 1 83 ? -1.814 -8.816 -3.977 1.00 96.00 83 SER A C 1
ATOM 607 O O . SER A 1 83 ? -2.031 -8.016 -3.071 1.00 96.00 83 SER A O 1
ATOM 609 N N . LEU A 1 84 ? -1.289 -8.452 -5.149 1.00 94.69 84 LEU A N 1
ATOM 610 C CA . LEU A 1 84 ? -0.933 -7.078 -5.502 1.00 94.69 84 LEU A CA 1
ATOM 611 C C . LEU A 1 84 ? -1.809 -6.602 -6.656 1.00 94.69 84 LEU A C 1
ATOM 613 O O . LEU A 1 84 ? -1.998 -7.328 -7.633 1.00 94.69 84 LEU A O 1
ATOM 617 N N . HIS A 1 85 ? -2.296 -5.367 -6.569 1.00 94.00 85 HIS A N 1
ATOM 618 C CA . HIS A 1 85 ? -2.800 -4.674 -7.744 1.00 94.00 85 HIS A CA 1
ATOM 619 C C . HIS A 1 85 ? -1.608 -4.115 -8.524 1.00 94.00 85 HIS A C 1
ATOM 621 O O . HIS A 1 85 ? -0.803 -3.375 -7.964 1.00 94.00 85 HIS A O 1
ATOM 627 N N . LEU A 1 86 ? -1.480 -4.504 -9.795 1.00 94.75 86 LEU A N 1
ATOM 628 C CA . LEU A 1 86 ? -0.429 -4.011 -10.680 1.00 94.75 86 LEU A CA 1
ATOM 629 C C . LEU A 1 86 ? -1.039 -3.217 -11.829 1.00 94.75 86 LEU A C 1
ATOM 631 O O . LEU A 1 86 ? -1.974 -3.677 -12.489 1.00 94.75 86 LEU A O 1
ATOM 635 N N . THR A 1 87 ? -0.437 -2.070 -12.106 1.00 93.12 87 THR A N 1
ATOM 636 C CA . THR A 1 87 ? -0.813 -1.163 -13.187 1.00 93.12 87 THR A CA 1
ATOM 637 C C . THR A 1 87 ? 0.233 -1.247 -14.291 1.00 93.12 87 THR A C 1
ATOM 639 O O . THR A 1 87 ? 1.426 -1.353 -14.013 1.00 93.12 87 THR A O 1
ATOM 642 N N . ARG A 1 88 ? -0.202 -1.208 -15.555 1.00 94.56 88 ARG A N 1
ATOM 643 C CA . ARG A 1 88 ? 0.708 -1.046 -16.697 1.00 94.56 88 ARG A CA 1
ATOM 644 C C . ARG A 1 88 ? 0.866 0.424 -17.034 1.00 94.56 88 ARG A C 1
ATOM 646 O O . ARG A 1 88 ? -0.136 1.127 -17.157 1.00 94.56 88 ARG A O 1
ATOM 653 N N . VAL A 1 89 ? 2.104 0.866 -17.216 1.00 95.1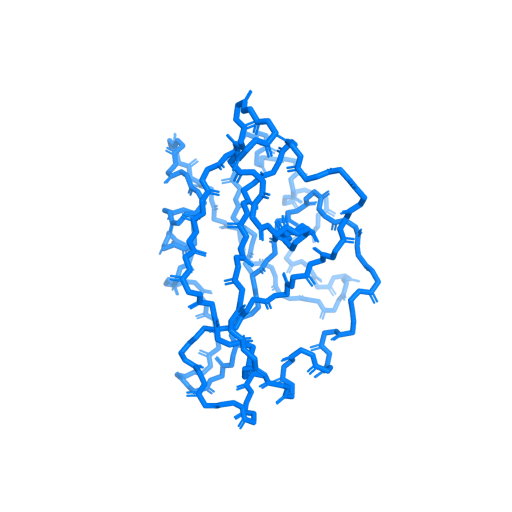2 89 VAL A N 1
ATOM 654 C CA . VAL A 1 89 ? 2.432 2.249 -17.579 1.00 95.12 89 VAL A CA 1
ATOM 655 C C . VAL A 1 89 ? 3.308 2.296 -18.821 1.00 95.12 89 VAL A C 1
ATOM 657 O O . VAL A 1 89 ? 4.112 1.405 -19.060 1.00 95.12 89 VAL A O 1
ATOM 660 N N . GLU A 1 90 ? 3.174 3.360 -19.609 1.00 95.56 90 GLU A N 1
ATOM 661 C CA . GLU A 1 90 ? 3.993 3.548 -20.813 1.00 95.56 90 GLU A CA 1
ATOM 662 C C . GLU A 1 90 ? 5.484 3.737 -20.477 1.00 95.56 90 GLU A C 1
ATOM 664 O O . GLU A 1 90 ? 6.352 3.264 -21.207 1.00 95.56 90 GLU A O 1
ATOM 669 N N . ASP A 1 91 ? 5.780 4.390 -19.348 1.00 94.62 91 ASP A N 1
ATOM 670 C CA . ASP A 1 91 ? 7.141 4.639 -18.873 1.00 94.62 91 ASP A CA 1
ATOM 671 C C . ASP A 1 91 ? 7.298 4.236 -17.395 1.00 94.62 91 ASP A C 1
ATOM 673 O O . ASP A 1 91 ? 6.886 4.982 -16.500 1.00 94.62 91 ASP A O 1
ATOM 677 N N . PRO A 1 92 ? 7.904 3.069 -17.106 1.00 95.44 92 PRO A N 1
ATOM 678 C CA . PRO A 1 92 ? 8.027 2.567 -15.743 1.00 95.44 92 PRO A CA 1
ATOM 679 C C . PRO A 1 92 ? 9.280 3.072 -15.006 1.00 95.44 92 PRO A C 1
ATOM 681 O O . PRO A 1 92 ? 9.501 2.686 -13.860 1.00 95.44 92 PRO A O 1
ATOM 684 N N . ARG A 1 93 ? 10.108 3.948 -15.601 1.00 94.50 93 ARG A N 1
ATOM 685 C CA . ARG A 1 93 ? 11.426 4.338 -15.045 1.00 94.50 93 ARG A CA 1
ATOM 686 C C . ARG A 1 93 ? 11.383 4.976 -13.655 1.00 94.50 93 ARG A C 1
ATOM 688 O O . ARG A 1 93 ? 12.370 4.941 -12.927 1.00 94.50 93 ARG A O 1
ATOM 695 N N . ALA A 1 94 ? 10.253 5.565 -13.274 1.00 93.38 94 ALA A N 1
ATOM 696 C CA . ALA A 1 94 ? 10.082 6.189 -11.964 1.00 93.38 94 ALA A CA 1
ATOM 697 C C . ALA A 1 94 ? 9.712 5.196 -10.841 1.00 93.38 94 ALA A C 1
ATOM 699 O O . ALA A 1 94 ? 9.659 5.596 -9.672 1.00 93.38 94 ALA A O 1
ATOM 700 N N . PHE A 1 95 ? 9.476 3.922 -11.167 1.00 94.31 95 PHE A N 1
ATOM 701 C CA . PHE A 1 95 ? 8.842 2.938 -10.289 1.00 94.31 95 PHE A CA 1
ATOM 702 C C . PHE A 1 95 ? 9.649 1.646 -10.168 1.00 94.31 95 PHE A C 1
ATOM 704 O O . PHE A 1 95 ? 10.485 1.335 -11.013 1.00 94.31 95 PHE A O 1
ATOM 711 N N . GLY A 1 96 ? 9.381 0.890 -9.102 1.00 94.50 96 GLY A N 1
ATOM 712 C CA . GLY A 1 96 ? 9.838 -0.493 -9.010 1.00 94.50 96 GLY A CA 1
ATOM 713 C C . GLY A 1 96 ? 9.056 -1.378 -9.981 1.00 94.50 96 GLY A C 1
ATOM 714 O O . GLY A 1 96 ? 7.841 -1.216 -10.130 1.00 94.50 96 GLY A O 1
ATOM 715 N N . LEU A 1 97 ? 9.752 -2.301 -10.639 1.00 97.50 97 LEU A N 1
ATOM 716 C CA . LEU A 1 97 ? 9.163 -3.201 -11.627 1.00 97.50 97 LEU A CA 1
ATOM 717 C C . LEU A 1 97 ? 8.704 -4.494 -10.955 1.00 97.50 97 LEU A C 1
ATOM 719 O O . LEU A 1 97 ? 9.432 -5.077 -10.145 1.00 97.50 97 LEU A O 1
ATOM 723 N N . VAL A 1 98 ? 7.521 -4.973 -11.332 1.00 98.00 98 VAL A N 1
ATOM 724 C CA . VAL A 1 98 ? 6.939 -6.206 -10.786 1.00 98.00 98 VAL A CA 1
ATOM 725 C C . VAL A 1 98 ? 6.621 -7.176 -11.926 1.00 98.00 98 VAL A C 1
ATOM 727 O O . VAL A 1 98 ? 5.484 -7.227 -12.401 1.00 98.00 98 VAL A O 1
ATOM 730 N N . PRO A 1 99 ? 7.616 -7.926 -12.438 1.00 97.50 99 PRO A N 1
ATOM 731 C CA . PRO A 1 99 ? 7.372 -8.926 -13.467 1.00 97.50 99 PRO A CA 1
ATOM 732 C C . PRO A 1 99 ? 6.487 -10.059 -12.940 1.00 97.50 99 PRO A C 1
ATOM 734 O O . PRO A 1 99 ? 6.627 -10.526 -11.804 1.00 97.50 99 PRO A O 1
ATOM 737 N N . THR A 1 100 ? 5.598 -10.533 -13.809 1.00 97.38 100 THR A N 1
ATOM 738 C CA . THR A 1 100 ? 4.734 -11.686 -13.559 1.00 97.38 100 THR A CA 1
ATOM 739 C C . THR A 1 100 ? 4.960 -12.762 -14.615 1.00 97.38 100 THR A C 1
ATOM 741 O O . THR A 1 100 ? 5.358 -12.465 -15.743 1.00 97.38 100 THR A O 1
ATOM 744 N N . ASP A 1 101 ? 4.757 -14.026 -14.249 1.00 96.06 101 ASP A N 1
ATOM 745 C CA . ASP A 1 101 ? 4.721 -15.114 -15.226 1.00 96.06 101 ASP A CA 1
ATOM 746 C C . ASP A 1 101 ? 3.358 -15.198 -15.942 1.00 96.06 101 ASP A C 1
ATOM 748 O O . ASP A 1 101 ? 2.435 -14.426 -15.679 1.00 96.06 101 ASP A O 1
ATOM 752 N N . ALA A 1 102 ? 3.208 -16.164 -16.854 1.00 95.31 102 ALA A N 1
ATOM 753 C CA . ALA A 1 102 ? 1.976 -16.355 -17.626 1.00 95.31 102 ALA A CA 1
ATOM 754 C C . ALA A 1 102 ? 0.738 -16.706 -16.774 1.00 95.31 102 ALA A C 1
ATOM 756 O O . ALA A 1 102 ? -0.383 -16.627 -17.274 1.00 95.31 102 ALA A O 1
ATOM 757 N N . THR A 1 103 ? 0.925 -17.102 -15.512 1.00 93.31 103 THR A N 1
ATOM 758 C CA . THR A 1 103 ? -0.156 -17.382 -14.555 1.00 93.31 103 THR A CA 1
ATOM 759 C C . THR A 1 103 ? -0.482 -16.184 -13.662 1.00 93.31 103 THR A C 1
ATOM 761 O O . THR A 1 103 ? -1.401 -16.259 -12.852 1.00 93.31 103 THR A O 1
ATOM 764 N N . GLY A 1 104 ? 0.246 -15.071 -13.809 1.00 93.00 104 GLY A N 1
ATOM 765 C CA . GLY A 1 104 ? 0.095 -13.877 -12.981 1.00 93.00 104 GLY A CA 1
ATOM 766 C C . GLY A 1 104 ? 0.864 -13.937 -11.660 1.00 93.00 104 GLY A C 1
ATOM 767 O O . GLY A 1 104 ? 0.714 -13.040 -10.831 1.00 93.00 104 GLY A O 1
ATOM 768 N N . ARG A 1 105 ? 1.709 -14.953 -11.440 1.00 95.75 105 ARG A N 1
ATOM 769 C CA . ARG A 1 105 ? 2.547 -15.032 -10.239 1.00 95.75 105 ARG A CA 1
ATOM 770 C C . ARG A 1 105 ? 3.681 -14.017 -10.339 1.00 95.75 105 ARG A C 1
ATOM 772 O O . ARG A 1 105 ? 4.414 -14.005 -11.325 1.00 95.75 105 ARG A O 1
ATOM 779 N N . VAL A 1 106 ? 3.857 -13.205 -9.298 1.00 96.75 106 VAL A N 1
ATOM 780 C CA . VAL A 1 106 ? 5.003 -12.290 -9.178 1.00 96.75 106 VAL A CA 1
ATOM 781 C C . VAL A 1 106 ? 6.297 -13.096 -9.095 1.00 96.75 106 VAL A C 1
ATOM 783 O O . VAL A 1 106 ? 6.425 -13.992 -8.257 1.00 96.75 106 VAL A O 1
ATOM 786 N N . THR A 1 107 ? 7.257 -12.782 -9.963 1.00 97.12 107 THR A N 1
ATOM 787 C CA . THR A 1 107 ? 8.542 -13.495 -10.044 1.00 97.12 107 THR A CA 1
ATOM 788 C C . THR A 1 107 ? 9.689 -12.724 -9.401 1.00 97.12 107 THR A C 1
ATOM 790 O O . THR A 1 107 ? 10.646 -13.343 -8.938 1.00 97.12 107 THR A O 1
ATOM 793 N N . ALA A 1 108 ? 9.589 -11.395 -9.331 1.00 96.69 108 ALA A N 1
ATOM 794 C CA . ALA A 1 108 ? 10.571 -10.533 -8.688 1.00 96.69 108 ALA A CA 1
ATOM 795 C C . ALA A 1 108 ? 9.970 -9.173 -8.303 1.00 96.69 108 ALA A C 1
ATOM 797 O O . ALA A 1 108 ? 8.945 -8.754 -8.838 1.00 96.69 108 ALA A O 1
ATOM 798 N N . PHE A 1 109 ? 10.667 -8.477 -7.405 1.00 95.69 109 PHE A N 1
ATOM 799 C CA . PHE A 1 109 ? 10.550 -7.037 -7.200 1.00 95.69 109 PHE A CA 1
ATOM 800 C C . PHE A 1 109 ? 11.886 -6.427 -7.593 1.00 95.69 109 PHE A C 1
ATOM 802 O O . PHE A 1 109 ? 12.916 -6.786 -7.019 1.00 95.69 109 PHE A O 1
ATOM 809 N N . LEU A 1 110 ? 11.878 -5.559 -8.597 1.00 96.50 110 LEU A N 1
ATOM 810 C CA . LEU A 1 110 ? 13.077 -4.884 -9.070 1.00 96.50 110 LEU A CA 1
ATOM 811 C C . LEU A 1 110 ? 12.990 -3.409 -8.696 1.00 96.50 110 LEU A C 1
ATOM 813 O O . LEU A 1 110 ? 11.937 -2.788 -8.835 1.00 96.50 110 LEU A O 1
ATOM 817 N N . GLU A 1 111 ? 14.103 -2.862 -8.217 1.00 94.88 111 GLU A N 1
ATOM 818 C CA . GLU A 1 111 ? 14.228 -1.429 -7.964 1.00 94.88 111 GLU A CA 1
ATOM 819 C C . GLU A 1 111 ? 14.084 -0.618 -9.258 1.00 94.88 111 GLU A C 1
ATOM 821 O O .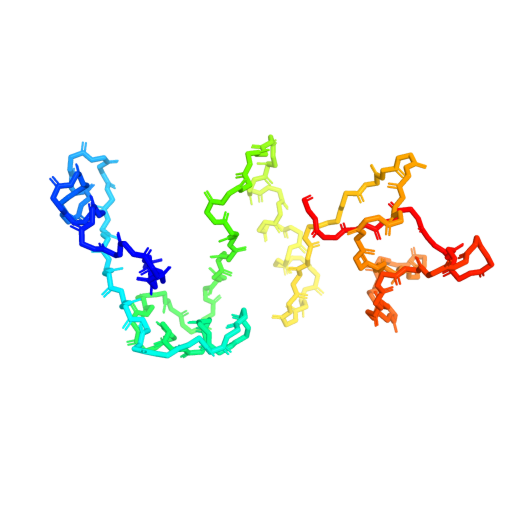 GLU A 1 111 ? 14.086 -1.157 -10.368 1.00 94.88 111 GLU A O 1
ATOM 826 N N . LYS A 1 112 ? 13.955 0.702 -9.106 1.00 95.06 112 LYS A N 1
ATOM 827 C CA . LYS A 1 112 ? 13.792 1.630 -10.231 1.00 95.06 112 LYS A CA 1
ATOM 828 C C . LYS A 1 112 ? 14.934 1.465 -11.242 1.00 95.06 112 LYS A C 1
ATOM 830 O O . LYS A 1 112 ? 16.095 1.641 -10.849 1.00 95.06 112 LYS A O 1
ATOM 835 N N . PRO A 1 113 ? 14.632 1.190 -12.523 1.00 95.25 113 PRO A N 1
ATOM 836 C CA . PRO A 1 113 ? 15.665 0.954 -13.518 1.00 95.25 113 PRO A CA 1
ATOM 837 C C . PRO A 1 113 ? 16.446 2.246 -13.782 1.00 95.25 113 PRO A C 1
ATOM 839 O O . PRO A 1 113 ? 15.872 3.327 -13.930 1.00 95.25 113 PRO A O 1
ATOM 842 N N . GLN A 1 114 ? 17.769 2.138 -13.838 1.00 96.00 114 GLN A N 1
ATOM 843 C CA . GLN A 1 114 ? 18.691 3.228 -14.155 1.00 96.00 114 GLN A CA 1
ATOM 844 C C . GLN A 1 114 ? 19.014 3.281 -15.650 1.00 96.00 114 GLN A C 1
ATOM 846 O O . GLN A 1 114 ? 19.402 4.334 -16.161 1.00 96.00 114 GLN A O 1
ATOM 851 N N . THR A 1 115 ? 18.833 2.166 -16.364 1.00 95.75 115 THR A N 1
ATOM 852 C CA . THR A 1 115 ? 19.039 2.078 -17.814 1.00 95.75 115 THR A CA 1
ATOM 853 C C . THR A 1 115 ? 17.849 1.409 -18.516 1.00 95.75 115 THR A C 1
ATOM 855 O O . THR A 1 115 ? 17.083 0.683 -17.880 1.00 95.75 115 THR A O 1
ATOM 858 N N . PRO A 1 116 ? 17.650 1.638 -19.829 1.00 94.62 116 PRO A N 1
ATOM 859 C CA . PRO A 1 116 ? 16.568 0.996 -20.579 1.00 94.62 116 PRO A CA 1
ATOM 860 C C . PRO A 1 116 ? 16.623 -0.536 -20.575 1.00 94.62 116 PRO A C 1
ATOM 862 O O . PRO A 1 116 ? 15.584 -1.183 -20.624 1.00 94.62 116 PRO A O 1
ATOM 865 N N . GLU A 1 117 ? 17.816 -1.126 -20.510 1.00 96.25 117 GLU A N 1
ATOM 866 C CA . GLU A 1 117 ? 18.018 -2.579 -20.531 1.00 96.25 117 GLU A CA 1
ATOM 867 C C . GLU A 1 117 ? 17.523 -3.265 -19.249 1.00 96.25 117 GLU A C 1
ATOM 869 O O . GLU A 1 117 ? 17.229 -4.458 -19.266 1.00 96.25 117 GLU A O 1
ATOM 874 N N . GLU A 1 118 ? 17.409 -2.519 -18.149 1.00 96.19 118 GLU A N 1
ATOM 875 C CA . GLU A 1 118 ? 16.851 -3.003 -16.883 1.00 96.19 118 GLU A CA 1
ATOM 876 C C . GLU A 1 118 ? 15.310 -3.045 -16.902 1.00 96.19 118 GLU A C 1
ATOM 878 O O . GLU A 1 118 ? 14.692 -3.662 -16.031 1.00 96.19 118 GLU A O 1
ATOM 883 N N . ILE A 1 119 ? 14.665 -2.429 -17.903 1.00 96.81 119 ILE A N 1
ATOM 884 C CA . ILE A 1 119 ? 13.206 -2.418 -18.053 1.00 96.81 119 ILE A CA 1
ATOM 885 C C . ILE A 1 119 ? 12.738 -3.748 -18.652 1.00 96.81 119 ILE A C 1
ATOM 887 O O . ILE A 1 119 ? 12.688 -3.935 -19.866 1.00 96.81 119 ILE A O 1
ATOM 891 N N . VAL A 1 120 ? 12.362 -4.681 -17.778 1.00 96.81 120 VAL A N 1
ATOM 892 C CA . VAL A 1 120 ? 11.894 -6.028 -18.162 1.00 96.81 120 VAL A CA 1
ATOM 893 C C . VAL A 1 120 ? 10.370 -6.178 -18.193 1.00 96.81 120 VAL A C 1
ATOM 895 O O . VAL A 1 120 ? 9.857 -7.187 -18.670 1.00 96.81 120 VAL A O 1
ATOM 898 N N . THR A 1 121 ? 9.636 -5.204 -17.656 1.00 97.25 121 THR A N 1
ATOM 899 C CA . THR A 1 121 ? 8.168 -5.170 -17.637 1.00 97.25 121 THR A CA 1
ATOM 900 C C . THR A 1 121 ? 7.679 -3.726 -17.558 1.00 97.25 121 THR A C 1
ATOM 902 O O . THR A 1 121 ? 8.405 -2.841 -17.105 1.00 97.25 121 THR A O 1
ATOM 905 N N . ASP A 1 122 ? 6.438 -3.508 -17.976 1.00 96.50 122 ASP A N 1
ATOM 906 C CA . ASP A 1 122 ? 5.686 -2.262 -17.819 1.00 96.50 122 ASP A CA 1
ATOM 907 C C . ASP A 1 122 ? 4.769 -2.271 -16.581 1.00 96.50 122 ASP A C 1
ATOM 909 O O . ASP A 1 122 ? 4.049 -1.304 -16.332 1.00 96.50 122 ASP A O 1
ATOM 913 N N . GLN A 1 123 ? 4.781 -3.364 -15.809 1.00 97.12 123 GLN A N 1
ATOM 914 C CA . GLN A 1 123 ? 3.960 -3.540 -14.614 1.00 97.12 123 GLN A CA 1
ATOM 915 C C . GLN A 1 123 ? 4.622 -2.953 -13.366 1.00 97.12 123 GLN A C 1
ATOM 917 O O . GLN A 1 123 ? 5.746 -3.319 -13.006 1.00 97.12 123 GLN A O 1
ATOM 922 N N . ILE A 1 124 ? 3.872 -2.104 -12.668 1.00 94.56 124 ILE A N 1
ATOM 923 C CA . ILE A 1 124 ? 4.270 -1.418 -11.437 1.00 94.56 124 ILE A CA 1
ATOM 924 C C . ILE A 1 124 ? 3.195 -1.599 -10.358 1.00 94.56 124 ILE A C 1
ATOM 926 O O . ILE A 1 124 ? 2.041 -1.890 -10.670 1.00 94.56 124 ILE A O 1
ATOM 930 N N . ASN A 1 125 ? 3.555 -1.398 -9.091 1.00 90.19 125 ASN A N 1
ATOM 931 C CA . ASN A 1 125 ? 2.592 -1.279 -7.992 1.00 90.19 125 ASN A CA 1
ATOM 932 C C . ASN A 1 125 ? 2.353 0.211 -7.697 1.00 90.19 125 ASN A C 1
ATOM 934 O O . ASN A 1 125 ? 3.136 0.819 -6.962 1.00 90.19 125 ASN A O 1
ATOM 938 N N . ALA A 1 126 ? 1.336 0.791 -8.339 1.00 79.69 126 ALA A N 1
ATOM 939 C CA . ALA A 1 126 ? 0.909 2.182 -8.186 1.00 79.69 126 ALA A CA 1
ATOM 940 C C . ALA A 1 126 ? -0.569 2.345 -8.562 1.00 79.69 126 ALA A C 1
ATOM 942 O O . ALA A 1 126 ? -1.024 1.618 -9.483 1.00 79.69 126 ALA A O 1
#